Protein AF-A0A3D3RBX8-F1 (afdb_monomer_lite)

Sequence (157 aa):
MNAIARNAELVADLTGEELKKLFPGKSPENIRLPKNLYLELGAVLQIGYWESHGISAHIAAGVPSKAEALSQLSERLQKGAAEFTGDDSIYIHKKSFYFWIKNIAWDGPSLMSTEMVLGEIEEDQLMDLAEFLWKHRQELKQMLVEKENTDGEERSS

Organism: NCBI:txid122

pLDDT: mean 85.24, std 12.38, range [46.12, 98.0]

Structure (mmCIF, N/CA/C/O backbone):
data_AF-A0A3D3RBX8-F1
#
_entry.id   AF-A0A3D3RBX8-F1
#
loop_
_atom_site.group_PDB
_atom_site.id
_atom_site.type_symbol
_atom_site.label_atom_id
_atom_site.label_alt_id
_atom_site.label_comp_id
_atom_site.label_asym_id
_atom_site.label_entity_id
_atom_site.label_seq_id
_atom_site.pdbx_PDB_ins_code
_atom_site.Cartn_x
_atom_site.Cartn_y
_atom_site.Cartn_z
_atom_site.occupancy
_atom_site.B_iso_or_equiv
_atom_site.auth_seq_id
_atom_site.auth_comp_id
_atom_site.auth_asym_id
_atom_site.auth_atom_id
_atom_site.pdbx_PDB_model_num
ATOM 1 N N . MET A 1 1 ? -4.335 -16.318 -10.777 1.00 60.72 1 MET A N 1
ATOM 2 C CA . MET A 1 1 ? -4.875 -16.424 -9.399 1.00 60.72 1 MET A CA 1
ATOM 3 C C . MET A 1 1 ? -3.788 -16.387 -8.325 1.00 60.72 1 MET A C 1
ATOM 5 O O . MET A 1 1 ? -4.017 -15.729 -7.324 1.00 60.72 1 MET A O 1
ATOM 9 N N . ASN A 1 2 ? -2.611 -17.000 -8.524 1.00 81.56 2 ASN A N 1
ATOM 10 C CA . ASN A 1 2 ? -1.556 -17.053 -7.497 1.00 81.56 2 ASN A CA 1
ATOM 11 C C . ASN A 1 2 ? -1.029 -15.664 -7.059 1.00 81.56 2 ASN A C 1
ATOM 13 O O . ASN A 1 2 ? -0.956 -15.375 -5.872 1.00 81.56 2 ASN A O 1
ATOM 17 N N . ALA A 1 3 ? -0.776 -14.749 -7.999 1.00 79.88 3 ALA A N 1
ATOM 18 C CA . ALA A 1 3 ? -0.272 -13.411 -7.670 1.00 79.88 3 ALA A CA 1
ATOM 19 C C . ALA A 1 3 ? -1.209 -12.562 -6.792 1.00 79.88 3 ALA A C 1
ATOM 21 O O . ALA A 1 3 ? -0.744 -11.846 -5.912 1.00 79.88 3 ALA A O 1
ATOM 22 N N . ILE A 1 4 ? -2.527 -12.667 -6.998 1.00 84.06 4 ILE A N 1
ATOM 23 C CA . ILE A 1 4 ? -3.522 -11.964 -6.171 1.00 84.06 4 ILE A CA 1
ATOM 24 C C . ILE A 1 4 ? -3.474 -12.486 -4.734 1.00 84.06 4 ILE A C 1
ATOM 26 O O . ILE A 1 4 ? -3.518 -11.690 -3.802 1.00 84.06 4 ILE A O 1
ATOM 30 N N . ALA A 1 5 ? -3.352 -13.806 -4.558 1.00 86.62 5 ALA A N 1
ATOM 31 C CA . ALA A 1 5 ? -3.236 -14.416 -3.239 1.00 86.62 5 ALA A CA 1
ATOM 32 C C . ALA A 1 5 ? -1.955 -13.963 -2.522 1.00 86.62 5 ALA A C 1
ATOM 34 O O . ALA A 1 5 ? -2.039 -13.517 -1.385 1.00 86.62 5 ALA A O 1
ATOM 35 N N . ARG A 1 6 ? -0.805 -13.970 -3.210 1.00 85.56 6 ARG A N 1
ATOM 36 C CA . ARG A 1 6 ? 0.471 -13.493 -2.644 1.00 85.56 6 ARG A CA 1
ATOM 37 C C . ARG A 1 6 ? 0.434 -12.016 -2.262 1.00 85.56 6 ARG A C 1
ATOM 39 O O . ARG A 1 6 ? 0.900 -11.647 -1.194 1.00 85.56 6 ARG A O 1
ATOM 46 N N . ASN A 1 7 ? -0.143 -11.164 -3.109 1.00 87.56 7 ASN A N 1
ATOM 47 C CA . ASN A 1 7 ? -0.285 -9.752 -2.765 1.00 87.56 7 ASN A CA 1
ATOM 48 C C . ASN A 1 7 ? -1.233 -9.560 -1.571 1.00 87.56 7 ASN A C 1
ATOM 50 O O . ASN A 1 7 ? -0.969 -8.733 -0.706 1.00 87.56 7 ASN A O 1
ATOM 54 N N . ALA A 1 8 ? -2.327 -10.324 -1.501 1.00 89.88 8 ALA A N 1
ATOM 55 C CA . ALA A 1 8 ? -3.223 -10.289 -0.349 1.00 89.88 8 ALA A CA 1
ATOM 56 C C . ALA A 1 8 ? -2.519 -10.742 0.943 1.00 89.88 8 ALA A C 1
ATOM 58 O O . ALA A 1 8 ? -2.737 -10.126 1.981 1.00 89.88 8 ALA A O 1
ATOM 59 N N . GLU A 1 9 ? -1.664 -11.764 0.868 1.00 91.06 9 GLU A N 1
ATOM 60 C CA . GLU A 1 9 ? -0.827 -12.238 1.976 1.00 91.06 9 GLU A CA 1
ATOM 61 C C . GLU A 1 9 ? 0.169 -11.161 2.428 1.00 91.06 9 GLU A C 1
ATOM 63 O O . GLU A 1 9 ? 0.139 -10.766 3.589 1.00 91.06 9 GLU A O 1
ATOM 68 N N . LEU A 1 10 ? 0.929 -10.565 1.501 1.00 90.12 10 LEU A N 1
ATOM 69 C CA . LEU A 1 10 ? 1.833 -9.446 1.795 1.00 90.12 10 LEU A CA 1
ATOM 70 C C . LEU A 1 10 ? 1.107 -8.285 2.493 1.00 90.12 10 LEU A C 1
ATOM 72 O O . LEU A 1 10 ? 1.570 -7.763 3.505 1.00 90.12 10 LEU A O 1
ATOM 76 N N . VAL A 1 11 ? -0.045 -7.863 1.964 1.00 93.44 11 VAL A N 1
ATOM 77 C CA . VAL A 1 11 ? -0.823 -6.760 2.552 1.00 93.44 11 VAL A CA 1
ATOM 78 C C . VAL A 1 11 ? -1.374 -7.145 3.927 1.00 93.44 11 VAL A C 1
ATOM 80 O O . VAL A 1 11 ? -1.421 -6.295 4.822 1.00 93.44 11 VAL A O 1
ATOM 83 N N . ALA A 1 12 ? -1.768 -8.406 4.122 1.00 93.44 12 ALA A N 1
ATOM 84 C CA . ALA A 1 12 ? -2.210 -8.911 5.416 1.00 93.44 12 ALA A CA 1
ATOM 85 C C . ALA A 1 12 ? -1.070 -8.890 6.444 1.00 93.44 12 ALA A C 1
ATOM 87 O O . ALA A 1 12 ? -1.295 -8.419 7.559 1.00 93.44 12 ALA A O 1
ATOM 88 N N . ASP A 1 13 ? 0.143 -9.294 6.062 1.00 94.31 13 ASP A N 1
ATOM 89 C CA . ASP A 1 13 ? 1.330 -9.268 6.923 1.00 94.31 13 ASP A CA 1
ATOM 90 C C . ASP A 1 13 ? 1.714 -7.841 7.316 1.00 94.31 13 ASP A C 1
ATOM 92 O O . ASP A 1 13 ? 1.859 -7.538 8.503 1.00 94.31 13 ASP A O 1
ATOM 96 N N . LEU A 1 14 ? 1.786 -6.930 6.338 1.00 94.19 14 LEU A N 1
ATOM 97 C CA . LEU A 1 14 ? 2.036 -5.508 6.588 1.00 94.19 14 LEU A CA 1
ATOM 98 C C . LEU A 1 14 ? 1.011 -4.936 7.576 1.00 94.19 14 LEU A C 1
ATOM 100 O O . LEU A 1 14 ? 1.371 -4.252 8.537 1.00 94.19 14 LEU A O 1
ATOM 104 N N . THR A 1 15 ? -0.270 -5.242 7.358 1.00 95.31 15 THR A N 1
ATOM 105 C CA . THR A 1 15 ? -1.361 -4.791 8.228 1.00 95.31 15 THR A CA 1
ATOM 106 C C . THR A 1 15 ? -1.242 -5.397 9.624 1.00 95.31 15 THR A C 1
ATOM 108 O O . THR A 1 15 ? -1.398 -4.687 10.614 1.00 95.31 15 THR A O 1
ATOM 111 N N . GLY A 1 16 ? -0.937 -6.691 9.726 1.00 94.12 16 GLY A N 1
ATOM 112 C CA . GLY A 1 16 ? -0.756 -7.394 10.992 1.00 94.12 16 GLY A CA 1
ATOM 113 C C . GLY A 1 16 ? 0.364 -6.792 11.836 1.00 94.12 16 GLY A C 1
ATOM 114 O O . GLY A 1 16 ? 0.159 -6.524 13.022 1.00 94.12 16 GLY A O 1
ATOM 115 N N . GLU A 1 17 ? 1.518 -6.515 11.228 1.00 94.38 17 GLU A N 1
ATOM 116 C CA . GLU A 1 17 ? 2.644 -5.863 11.902 1.00 94.38 17 GLU A CA 1
ATOM 117 C C . GLU A 1 17 ? 2.306 -4.445 12.365 1.00 94.38 17 GLU A C 1
ATOM 119 O O . GLU A 1 17 ? 2.670 -4.045 13.473 1.00 94.38 17 GLU A O 1
ATOM 124 N N . GLU A 1 18 ? 1.557 -3.683 11.570 1.00 94.94 18 GLU A N 1
ATOM 125 C CA . GLU A 1 18 ? 1.149 -2.339 11.973 1.00 94.94 18 GLU A CA 1
ATOM 126 C C . GLU A 1 18 ? 0.129 -2.362 13.121 1.00 94.94 18 GLU A C 1
ATOM 128 O O . GLU A 1 18 ? 0.238 -1.595 14.079 1.00 94.94 18 GLU A O 1
ATOM 133 N N . LEU A 1 19 ? -0.822 -3.298 13.098 1.00 94.31 19 LEU A N 1
ATOM 134 C CA . LEU A 1 19 ? -1.793 -3.471 14.180 1.00 94.31 19 LEU A CA 1
ATOM 135 C C . LEU A 1 19 ? -1.130 -3.838 15.512 1.00 94.31 19 LEU A C 1
ATOM 137 O O . LEU A 1 19 ? -1.555 -3.330 16.550 1.00 94.31 19 LEU A O 1
ATOM 141 N N . LYS A 1 20 ? -0.076 -4.667 15.497 1.00 94.62 20 LYS A N 1
ATOM 142 C CA . LYS A 1 20 ? 0.703 -4.997 16.705 1.00 94.62 20 LYS A CA 1
ATOM 143 C C . LYS A 1 20 ? 1.325 -3.751 17.340 1.00 94.62 20 LYS A C 1
ATOM 145 O O . LYS A 1 20 ? 1.359 -3.650 18.566 1.00 94.62 20 LYS A O 1
ATOM 150 N N . LYS A 1 21 ? 1.785 -2.796 16.524 1.00 93.44 21 LYS A N 1
ATOM 151 C CA . LYS A 1 21 ? 2.342 -1.519 17.004 1.00 93.44 21 LYS A CA 1
ATOM 152 C C . LYS A 1 21 ? 1.260 -0.599 17.561 1.00 93.44 21 LYS A C 1
ATOM 154 O O . LYS A 1 21 ? 1.465 0.020 18.600 1.00 93.44 21 LYS A O 1
ATOM 159 N N . LEU A 1 22 ? 0.115 -0.512 16.881 1.00 91.38 22 LEU A N 1
ATOM 160 C CA . LEU A 1 22 ? -0.988 0.372 17.273 1.00 91.38 22 LEU A CA 1
ATOM 161 C C . LEU A 1 22 ? -1.735 -0.120 18.521 1.00 91.38 22 LEU A C 1
ATOM 163 O O . LEU A 1 22 ? -2.232 0.690 19.302 1.00 91.38 22 LEU A O 1
ATOM 167 N N . PHE A 1 23 ? -1.814 -1.436 18.722 1.00 93.12 23 PHE A N 1
ATOM 168 C CA . PHE A 1 23 ? -2.541 -2.059 19.827 1.00 93.12 23 PHE A CA 1
ATOM 169 C C . PHE A 1 23 ? -1.637 -3.025 20.606 1.00 93.12 23 PHE A C 1
ATOM 171 O O . PHE A 1 23 ? -1.864 -4.240 20.584 1.00 93.12 23 PHE A O 1
ATOM 178 N N . PRO A 1 24 ? -0.623 -2.510 21.326 1.00 92.06 24 PRO A N 1
ATOM 179 C CA . PRO A 1 24 ? 0.299 -3.355 22.070 1.00 92.06 24 PRO A CA 1
ATOM 180 C C . PRO A 1 24 ? -0.461 -4.207 23.096 1.00 92.06 24 PRO A C 1
ATOM 182 O O . PRO A 1 24 ? -1.327 -3.719 23.824 1.00 92.06 24 PRO A O 1
ATOM 185 N N . GLY A 1 25 ? -0.151 -5.504 23.137 1.00 90.50 25 GLY A N 1
ATOM 186 C CA . GLY A 1 25 ? -0.788 -6.464 24.046 1.00 90.50 25 GLY A CA 1
ATOM 187 C C . GLY A 1 25 ? -2.135 -7.024 23.574 1.00 90.50 25 GLY A C 1
ATOM 188 O O . GLY A 1 25 ? -2.728 -7.833 24.286 1.00 90.50 25 GLY A O 1
ATOM 189 N N . LYS A 1 26 ? -2.621 -6.652 22.382 1.00 91.56 26 LYS A N 1
ATOM 190 C CA . LYS A 1 26 ? -3.760 -7.315 21.733 1.00 91.56 26 LYS A CA 1
ATOM 191 C C . LYS A 1 26 ? -3.290 -8.124 20.535 1.00 91.56 26 LYS A C 1
ATOM 193 O O . LYS A 1 26 ? -2.544 -7.628 19.697 1.00 91.56 26 LYS A O 1
ATOM 198 N N . SER A 1 27 ? -3.778 -9.357 20.437 1.00 88.88 27 SER A N 1
ATOM 199 C CA . SER A 1 27 ? -3.559 -10.160 19.237 1.00 88.88 27 SER A CA 1
ATOM 200 C C . SER A 1 27 ? -4.336 -9.567 18.051 1.00 88.88 27 SER A C 1
ATOM 202 O O . SER A 1 27 ? -5.495 -9.177 18.258 1.00 88.88 27 SER A O 1
ATOM 204 N N . PRO A 1 28 ? -3.755 -9.481 16.837 1.00 86.75 28 PRO A N 1
ATOM 205 C CA . PRO A 1 28 ? -4.400 -8.868 15.674 1.00 86.75 28 PRO A CA 1
ATOM 206 C C . PRO A 1 28 ? -5.812 -9.392 15.376 1.00 86.75 28 PRO A C 1
ATOM 208 O O . PRO A 1 28 ? -6.709 -8.605 15.075 1.00 86.75 28 PRO A O 1
ATOM 211 N N . GLU A 1 29 ? -6.057 -10.693 15.553 1.00 85.81 29 GLU A N 1
ATOM 212 C CA . GLU A 1 29 ? -7.356 -11.343 15.329 1.00 85.81 29 GLU A CA 1
ATOM 213 C C . GLU A 1 29 ? -8.477 -10.875 16.276 1.00 85.81 29 GLU A C 1
ATOM 215 O O . GLU A 1 29 ? -9.666 -11.040 15.975 1.00 85.81 29 GLU A O 1
ATOM 220 N N . ASN A 1 30 ? -8.112 -10.259 17.404 1.00 89.75 30 ASN A N 1
ATOM 221 C CA . ASN A 1 30 ? -9.041 -9.726 18.402 1.00 89.75 30 ASN A CA 1
ATOM 222 C C . ASN A 1 30 ? -9.317 -8.229 18.223 1.00 89.75 30 ASN A C 1
ATOM 224 O O . ASN A 1 30 ? -10.148 -7.659 18.934 1.00 89.75 30 ASN A O 1
ATOM 228 N N . ILE A 1 31 ? -8.642 -7.577 17.280 1.00 90.75 31 ILE A N 1
ATOM 229 C CA . ILE A 1 31 ? -8.905 -6.184 16.941 1.00 90.75 31 ILE A CA 1
ATOM 230 C C . ILE A 1 31 ? -10.146 -6.152 16.039 1.00 90.75 31 ILE A C 1
ATOM 232 O O . ILE A 1 31 ? -10.306 -6.959 15.123 1.00 90.75 31 ILE A O 1
ATOM 236 N N . ARG A 1 32 ? -11.080 -5.249 16.345 1.00 89.38 32 ARG A N 1
ATOM 237 C CA . ARG A 1 32 ? -12.327 -5.072 15.595 1.00 89.38 32 ARG A CA 1
ATOM 238 C C . ARG A 1 32 ? -12.375 -3.649 15.065 1.00 89.38 32 ARG A C 1
ATOM 240 O O . ARG A 1 32 ? -12.681 -2.721 15.807 1.00 89.38 32 ARG A O 1
ATOM 247 N N . LEU A 1 33 ? -12.063 -3.496 13.785 1.00 88.94 33 LEU A N 1
ATOM 248 C CA . LEU A 1 33 ? -12.219 -2.252 13.036 1.00 88.94 33 LEU A CA 1
ATOM 249 C C . LEU A 1 33 ? -13.229 -2.451 11.897 1.00 88.94 33 LEU A C 1
ATOM 251 O O . LEU A 1 33 ? -13.478 -3.591 11.489 1.00 88.94 33 LEU A O 1
ATOM 255 N N . PRO A 1 34 ? -13.818 -1.369 11.357 1.00 91.56 34 PRO A N 1
ATOM 256 C CA . PRO A 1 34 ? -14.589 -1.447 10.125 1.00 91.56 34 P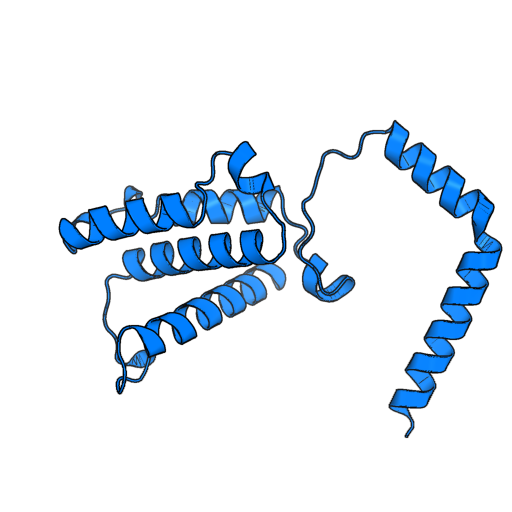RO A CA 1
ATOM 257 C C . PRO A 1 34 ? -13.785 -2.126 9.009 1.00 91.56 34 PRO A C 1
ATOM 259 O O . PRO A 1 34 ? -12.610 -1.823 8.809 1.00 91.56 34 PRO A O 1
ATOM 262 N N . LYS A 1 35 ? -14.424 -3.014 8.241 1.00 92.69 35 LYS A N 1
ATOM 263 C CA . LYS A 1 35 ? -13.783 -3.727 7.119 1.00 92.69 35 LYS A CA 1
ATOM 264 C C . LYS A 1 35 ? -13.061 -2.773 6.162 1.00 92.69 35 LYS A C 1
ATOM 266 O O . LYS A 1 35 ? -11.929 -3.030 5.770 1.00 92.69 35 LYS A O 1
ATOM 271 N N . ASN A 1 36 ? -13.706 -1.666 5.810 1.00 95.19 36 ASN A N 1
ATOM 272 C CA . ASN A 1 36 ? -13.159 -0.716 4.846 1.00 95.19 36 ASN A CA 1
ATOM 273 C C . ASN A 1 36 ? -11.977 0.073 5.423 1.00 95.19 36 ASN A C 1
ATOM 275 O O . ASN A 1 36 ? -11.083 0.443 4.673 1.00 95.19 36 ASN A O 1
ATOM 279 N N . LEU A 1 37 ? -11.906 0.237 6.750 1.00 94.50 37 LEU A N 1
ATOM 280 C CA . LEU A 1 37 ? -10.715 0.780 7.400 1.00 94.50 37 LEU A CA 1
ATOM 281 C C . LEU A 1 37 ? -9.519 -0.175 7.259 1.00 94.50 37 LEU A C 1
ATOM 283 O O . LEU A 1 37 ? -8.421 0.286 6.969 1.00 94.50 37 LEU A O 1
ATOM 287 N N . TYR A 1 38 ? -9.714 -1.493 7.389 1.00 93.69 38 TYR A N 1
ATOM 288 C CA . TYR A 1 38 ? -8.629 -2.452 7.128 1.00 93.69 38 TYR A CA 1
ATOM 289 C C . TYR A 1 38 ? -8.133 -2.389 5.683 1.00 93.69 38 TYR A C 1
ATOM 291 O O . TYR A 1 38 ? -6.928 -2.426 5.453 1.00 93.69 38 TYR A O 1
ATOM 299 N N . LEU A 1 39 ? -9.047 -2.273 4.716 1.00 94.94 39 LEU A N 1
ATOM 300 C CA . LEU A 1 39 ? -8.683 -2.178 3.300 1.00 94.94 39 LEU A CA 1
ATOM 301 C C . LEU A 1 39 ? -7.877 -0.910 3.000 1.00 94.94 39 LEU A C 1
ATOM 303 O O . LEU A 1 39 ? -6.863 -0.981 2.308 1.00 94.94 39 LEU A O 1
ATOM 307 N N . GLU A 1 40 ? -8.296 0.232 3.546 1.00 96.62 40 GLU A N 1
ATOM 308 C CA . GLU A 1 40 ? -7.588 1.504 3.382 1.00 96.62 40 GLU A CA 1
ATOM 309 C C . GLU A 1 40 ? -6.229 1.498 4.088 1.00 96.62 40 GLU A C 1
ATOM 311 O O . GLU A 1 40 ? -5.239 1.931 3.504 1.00 96.62 40 GLU A O 1
ATOM 316 N N . LEU A 1 41 ? -6.147 0.954 5.307 1.00 96.19 41 LEU A N 1
ATOM 317 C CA . LEU A 1 41 ? -4.876 0.800 6.018 1.00 96.19 41 LEU A CA 1
ATOM 318 C C . LEU A 1 41 ? -3.907 -0.088 5.229 1.00 96.19 41 LEU A C 1
ATOM 320 O O . LEU A 1 41 ? -2.763 0.303 5.008 1.00 96.19 41 LEU A O 1
ATOM 324 N N . GLY A 1 42 ? -4.373 -1.245 4.753 1.00 96.50 42 GLY A N 1
ATOM 325 C CA . GLY A 1 42 ? -3.569 -2.139 3.924 1.00 96.50 42 GLY A CA 1
ATOM 326 C C . GLY A 1 42 ? -3.067 -1.453 2.652 1.00 96.50 42 GLY A C 1
ATOM 327 O O . GLY A 1 42 ? -1.905 -1.607 2.291 1.00 96.50 42 GLY A O 1
ATOM 328 N N . ALA A 1 43 ? -3.900 -0.626 2.016 1.00 97.00 43 ALA A N 1
ATOM 329 C CA . ALA A 1 43 ? -3.508 0.153 0.845 1.00 97.00 43 ALA A CA 1
ATOM 330 C C . ALA A 1 43 ? -2.427 1.201 1.158 1.00 97.00 43 ALA A C 1
ATOM 332 O O . ALA A 1 43 ? -1.447 1.302 0.423 1.00 97.00 43 ALA A O 1
ATOM 333 N N . VAL A 1 44 ? -2.559 1.943 2.266 1.00 98.00 44 VAL A N 1
ATOM 334 C CA . VAL A 1 44 ? -1.535 2.904 2.724 1.00 98.00 44 VAL A CA 1
ATOM 335 C C . VAL A 1 44 ? -0.203 2.198 2.989 1.00 98.00 44 VAL A C 1
ATOM 337 O O . VAL A 1 44 ? 0.857 2.699 2.608 1.00 98.00 44 VAL A O 1
ATOM 340 N N . LEU A 1 45 ? -0.243 1.025 3.623 1.00 97.44 45 LEU A N 1
ATOM 341 C CA . LEU A 1 45 ? 0.952 0.238 3.918 1.00 97.44 45 LEU A CA 1
ATOM 342 C C . LEU A 1 45 ? 1.594 -0.328 2.649 1.00 97.44 45 LEU A C 1
ATOM 344 O O . LEU A 1 45 ? 2.815 -0.280 2.527 1.00 97.44 45 LEU A O 1
ATOM 348 N N . GLN A 1 46 ? 0.791 -0.790 1.691 1.00 95.19 46 GLN A N 1
ATOM 349 C CA . GLN A 1 46 ? 1.265 -1.260 0.390 1.00 95.19 46 GLN A CA 1
ATOM 350 C C . GLN A 1 46 ? 1.959 -0.141 -0.400 1.00 95.19 46 GLN A C 1
ATOM 352 O O . GLN A 1 46 ? 3.045 -0.351 -0.930 1.00 95.19 46 GLN A O 1
ATOM 357 N N . ILE A 1 47 ? 1.383 1.067 -0.421 1.00 96.19 47 ILE A N 1
ATOM 358 C CA . ILE A 1 47 ? 2.025 2.247 -1.023 1.00 96.19 47 ILE A CA 1
ATOM 359 C C . ILE A 1 47 ? 3.362 2.528 -0.330 1.00 96.19 47 ILE A C 1
ATOM 361 O O . ILE A 1 47 ? 4.381 2.718 -0.985 1.00 96.19 47 ILE A O 1
ATOM 365 N N . GLY A 1 48 ? 3.389 2.493 1.004 1.00 95.31 48 GLY A N 1
ATOM 366 C CA . GLY A 1 48 ? 4.627 2.692 1.751 1.00 95.31 48 GLY A CA 1
ATOM 367 C C . GLY A 1 48 ? 5.691 1.626 1.495 1.00 95.31 48 GLY A C 1
ATOM 368 O O . GLY A 1 48 ? 6.877 1.947 1.530 1.00 95.31 48 GLY A O 1
ATOM 369 N N . TYR A 1 49 ? 5.275 0.386 1.237 1.00 93.56 49 TYR A N 1
ATOM 370 C CA . TYR A 1 49 ? 6.160 -0.697 0.824 1.00 93.56 49 TYR A CA 1
ATOM 371 C C . TYR A 1 49 ? 6.751 -0.424 -0.564 1.00 93.56 49 TYR A C 1
ATOM 373 O O . TYR A 1 49 ? 7.960 -0.540 -0.735 1.00 93.56 49 TYR A O 1
ATOM 381 N N . TRP A 1 50 ? 5.948 0.008 -1.537 1.00 92.06 50 TRP A N 1
ATOM 382 C CA . TRP A 1 50 ? 6.453 0.402 -2.857 1.00 92.06 50 TRP A CA 1
ATOM 383 C C . TRP A 1 50 ? 7.490 1.518 -2.769 1.00 92.06 50 TRP A C 1
ATOM 385 O O . TRP A 1 50 ? 8.597 1.370 -3.286 1.00 92.06 50 TRP A O 1
ATOM 395 N N . GLU A 1 51 ? 7.178 2.593 -2.048 1.00 93.81 51 GLU A N 1
ATOM 396 C CA . GLU A 1 51 ? 8.086 3.730 -1.902 1.00 93.81 51 GLU A CA 1
ATOM 397 C C . GLU A 1 51 ? 9.399 3.340 -1.213 1.00 93.81 51 GLU A C 1
ATOM 399 O O . GLU A 1 51 ? 10.469 3.763 -1.652 1.00 93.81 51 GLU A O 1
ATOM 404 N N . SER A 1 52 ? 9.355 2.489 -0.177 1.00 91.56 52 SER A N 1
ATOM 405 C CA . SER A 1 52 ? 10.578 2.024 0.496 1.00 91.56 52 SER A CA 1
ATOM 406 C C . SER A 1 52 ? 11.458 1.139 -0.391 1.00 91.56 52 SER A C 1
ATOM 408 O O . SER A 1 52 ? 12.640 0.984 -0.099 1.00 91.56 52 SER A O 1
ATOM 410 N N . HIS A 1 53 ? 10.894 0.577 -1.462 1.00 86.62 53 HIS A N 1
ATOM 411 C CA . HIS A 1 53 ? 11.601 -0.206 -2.479 1.00 86.62 53 HIS A CA 1
ATOM 412 C C . HIS A 1 53 ? 11.866 0.602 -3.763 1.00 86.62 53 HIS A C 1
ATOM 414 O O . HIS A 1 53 ? 12.230 0.036 -4.789 1.00 86.62 53 HIS A O 1
ATOM 420 N N . GLY A 1 54 ? 11.713 1.932 -3.717 1.00 86.88 54 GLY A N 1
ATOM 421 C CA . GLY A 1 54 ? 12.046 2.832 -4.824 1.00 86.88 54 GLY A CA 1
ATOM 422 C C . GLY A 1 54 ? 10.979 2.942 -5.917 1.00 86.88 54 GLY A C 1
ATOM 423 O O . GLY A 1 54 ? 11.219 3.579 -6.941 1.00 86.88 54 GLY A O 1
ATOM 424 N N . ILE A 1 55 ? 9.791 2.369 -5.719 1.00 88.12 55 ILE A N 1
ATOM 425 C CA . ILE A 1 55 ? 8.690 2.453 -6.679 1.00 88.12 55 ILE A CA 1
ATOM 426 C C . ILE A 1 55 ? 7.860 3.698 -6.387 1.00 88.12 55 ILE A C 1
ATOM 428 O O . ILE A 1 55 ? 6.995 3.693 -5.518 1.00 88.12 55 ILE A O 1
ATOM 432 N N . SER A 1 56 ? 8.094 4.756 -7.160 1.00 92.38 56 SER A N 1
ATOM 433 C CA . SER A 1 56 ? 7.351 6.023 -7.083 1.00 92.38 56 SER A CA 1
ATOM 434 C C . SER A 1 56 ? 6.414 6.262 -8.275 1.00 92.38 56 SER A C 1
ATOM 436 O O . SER A 1 56 ? 5.676 7.246 -8.301 1.00 92.38 56 SER A O 1
ATOM 438 N N . ALA A 1 57 ? 6.388 5.349 -9.256 1.00 89.31 57 ALA A N 1
ATOM 439 C CA . ALA A 1 57 ? 5.582 5.473 -10.478 1.00 89.31 57 ALA A CA 1
ATOM 440 C C . ALA A 1 57 ? 4.068 5.597 -10.209 1.00 89.31 57 ALA A C 1
ATOM 442 O O . ALA A 1 57 ? 3.333 6.179 -11.008 1.00 89.31 57 ALA A O 1
ATOM 443 N N . HIS A 1 58 ? 3.597 5.111 -9.057 1.00 92.69 58 HIS A N 1
ATOM 444 C CA . HIS A 1 58 ? 2.202 5.245 -8.641 1.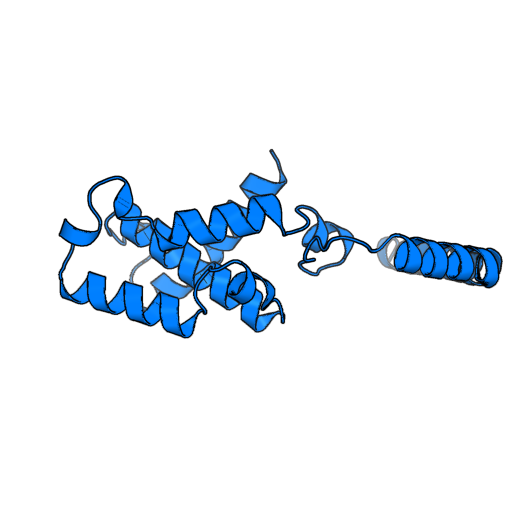00 92.69 58 HIS A CA 1
ATOM 445 C C . HIS A 1 58 ? 1.768 6.712 -8.473 1.00 92.69 58 HIS A C 1
ATOM 447 O O . HIS A 1 58 ? 0.605 7.028 -8.726 1.00 92.69 58 HIS A O 1
ATOM 453 N N . ILE A 1 59 ? 2.694 7.616 -8.122 1.00 94.19 59 ILE A N 1
ATOM 454 C CA . ILE A 1 59 ? 2.421 9.052 -7.959 1.00 94.19 59 ILE A CA 1
ATOM 455 C C . ILE A 1 59 ? 2.014 9.665 -9.301 1.00 94.19 59 ILE A C 1
ATOM 457 O O . ILE A 1 59 ? 0.985 10.333 -9.396 1.00 94.19 59 ILE A O 1
ATOM 461 N N . ALA A 1 60 ? 2.769 9.372 -10.364 1.00 90.19 60 ALA A N 1
ATOM 462 C CA . ALA A 1 60 ? 2.443 9.816 -11.719 1.00 90.19 60 ALA A CA 1
ATOM 463 C C . ALA A 1 60 ? 1.117 9.215 -12.224 1.00 90.19 60 ALA A C 1
ATOM 465 O O . ALA A 1 60 ? 0.389 9.860 -12.975 1.00 90.19 60 ALA A O 1
ATOM 466 N N . ALA A 1 61 ? 0.758 8.016 -11.752 1.00 89.62 61 ALA A N 1
ATOM 467 C CA . ALA A 1 61 ? -0.526 7.372 -12.028 1.00 89.62 61 ALA A CA 1
ATOM 468 C C . ALA A 1 61 ? -1.699 7.908 -11.171 1.00 89.62 61 ALA A C 1
ATOM 470 O O . ALA A 1 61 ? -2.810 7.377 -11.232 1.00 89.62 61 ALA A O 1
ATOM 471 N N . GLY A 1 62 ? -1.481 8.948 -10.357 1.00 93.00 62 GLY A N 1
ATOM 472 C CA . GLY A 1 62 ? -2.516 9.581 -9.537 1.00 93.00 62 GLY A CA 1
ATOM 473 C C . GLY A 1 62 ? -2.892 8.807 -8.269 1.00 93.00 62 GLY A C 1
ATOM 474 O O . GLY A 1 62 ? -3.936 9.093 -7.665 1.00 93.00 62 GLY A O 1
ATOM 475 N N . VAL A 1 63 ? -2.078 7.829 -7.863 1.00 95.75 63 VAL A N 1
ATOM 476 C CA . VAL A 1 63 ? -2.135 7.210 -6.532 1.00 95.75 63 VAL A CA 1
ATOM 477 C C . VAL A 1 63 ? -1.353 8.108 -5.568 1.00 95.75 63 VAL A C 1
ATOM 479 O O . VAL A 1 63 ? -0.223 8.470 -5.889 1.00 95.75 63 VAL A O 1
ATOM 482 N N . PRO A 1 64 ? -1.911 8.475 -4.401 1.00 97.00 64 PRO A N 1
ATOM 483 C CA . PRO A 1 64 ? -1.209 9.332 -3.447 1.00 97.00 64 PRO A CA 1
ATOM 484 C C . PRO A 1 64 ? 0.115 8.714 -2.984 1.00 97.00 64 PRO A C 1
ATOM 486 O O . PRO A 1 64 ? 0.267 7.491 -2.969 1.00 97.00 64 PRO A O 1
ATOM 489 N N . SER A 1 65 ? 1.041 9.567 -2.552 1.00 97.56 65 SER A N 1
ATOM 490 C CA . SER A 1 65 ? 2.202 9.138 -1.769 1.00 97.56 65 SER A CA 1
ATOM 491 C C . SER A 1 65 ? 1.780 8.523 -0.433 1.00 97.56 65 SER A C 1
ATOM 493 O O . SER A 1 65 ? 0.679 8.788 0.059 1.00 97.56 65 SER A O 1
ATOM 495 N N . LYS A 1 66 ? 2.655 7.749 0.220 1.00 97.06 66 LYS A N 1
ATOM 496 C CA . LYS A 1 66 ? 2.395 7.196 1.560 1.00 97.06 66 LYS A CA 1
ATOM 497 C C . LYS A 1 66 ? 2.023 8.301 2.546 1.00 97.06 66 LYS A C 1
ATOM 499 O O . LYS A 1 66 ? 1.090 8.138 3.330 1.00 97.06 66 LYS A O 1
ATOM 504 N N . ALA A 1 67 ? 2.747 9.420 2.509 1.00 97.44 67 ALA A N 1
ATOM 505 C CA . ALA A 1 67 ? 2.512 10.554 3.397 1.00 97.44 67 ALA A CA 1
ATOM 506 C C . ALA A 1 67 ? 1.118 11.168 3.180 1.00 97.44 67 ALA A C 1
ATOM 508 O O . ALA A 1 67 ? 0.387 11.406 4.142 1.00 97.44 67 ALA A O 1
ATOM 509 N N . GLU A 1 68 ? 0.717 11.367 1.923 1.00 97.94 68 GLU A N 1
ATOM 510 C CA . GLU A 1 68 ? -0.612 11.883 1.577 1.00 97.94 68 GLU A CA 1
ATOM 511 C C . GLU A 1 68 ? -1.719 10.888 1.927 1.00 97.94 68 GLU A C 1
ATOM 513 O O . GLU A 1 68 ? -2.730 11.274 2.511 1.00 97.94 68 GLU A O 1
ATOM 518 N N . ALA A 1 69 ? -1.523 9.607 1.614 1.00 97.62 69 ALA A N 1
ATOM 519 C CA . ALA A 1 69 ? -2.483 8.547 1.886 1.00 97.62 69 ALA A CA 1
ATOM 520 C C . ALA A 1 69 ? -2.712 8.379 3.398 1.00 97.62 69 ALA A C 1
ATOM 522 O O . ALA A 1 69 ? -3.851 8.261 3.849 1.00 97.62 69 ALA A O 1
ATOM 523 N N . LEU A 1 70 ? -1.642 8.453 4.198 1.00 97.06 70 LEU A N 1
ATOM 524 C CA . LEU A 1 70 ? -1.726 8.429 5.657 1.00 97.06 70 LEU A CA 1
ATOM 525 C C . LEU A 1 70 ? -2.446 9.666 6.207 1.00 97.06 70 LEU A C 1
ATOM 527 O O . LEU A 1 70 ? -3.272 9.537 7.110 1.00 97.06 70 LEU A O 1
ATOM 531 N N . SER A 1 71 ? -2.167 10.850 5.654 1.00 97.44 71 SER A N 1
ATOM 532 C CA . SER A 1 71 ? -2.859 12.090 6.025 1.00 97.44 71 SER A CA 1
ATOM 533 C C . SER A 1 71 ? -4.368 11.989 5.761 1.00 97.44 71 SER A C 1
ATOM 535 O O . SER A 1 71 ? -5.172 12.219 6.664 1.00 97.44 71 SER A O 1
ATOM 537 N N . GLN A 1 72 ? -4.758 11.528 4.566 1.00 95.94 72 GLN A N 1
ATOM 538 C CA . GLN A 1 72 ? -6.160 11.310 4.185 1.00 95.94 72 GLN A CA 1
ATOM 539 C C . GLN A 1 72 ? -6.853 10.279 5.087 1.00 95.94 72 GLN A C 1
ATOM 541 O O . GLN A 1 72 ? -7.992 10.485 5.514 1.00 95.94 72 GLN A O 1
ATOM 546 N N . LEU A 1 73 ? -6.172 9.173 5.405 1.00 95.69 73 LEU A N 1
ATOM 547 C CA . LEU A 1 73 ? -6.708 8.150 6.300 1.00 95.69 73 LEU A CA 1
ATOM 548 C C . LEU A 1 73 ? -6.904 8.694 7.722 1.00 95.69 73 LEU A C 1
ATOM 550 O O . LEU A 1 73 ? -7.951 8.467 8.329 1.00 95.69 73 LEU A O 1
ATOM 554 N N . SER A 1 74 ? -5.925 9.441 8.235 1.00 95.38 74 SER A N 1
ATOM 555 C CA . SER A 1 74 ? -5.976 10.074 9.557 1.00 95.38 74 SER A CA 1
ATOM 556 C C . SER A 1 74 ? -7.133 11.069 9.673 1.00 95.38 74 SER A C 1
ATOM 558 O O . SER A 1 74 ? -7.888 11.032 10.645 1.00 95.38 74 SER A O 1
ATOM 560 N N . GLU A 1 75 ? -7.349 11.904 8.654 1.00 95.44 75 GLU A N 1
ATOM 561 C CA . GLU A 1 75 ? -8.462 12.859 8.631 1.00 95.44 75 GLU A CA 1
ATOM 562 C C . GLU A 1 75 ? -9.826 12.149 8.709 1.00 95.44 75 GLU A C 1
ATOM 564 O O . GLU A 1 75 ? -10.722 12.561 9.449 1.00 95.44 75 GLU A O 1
ATOM 569 N N . ARG A 1 76 ? -9.984 11.032 7.993 1.00 94.31 76 ARG A N 1
ATOM 570 C CA . ARG A 1 76 ? -1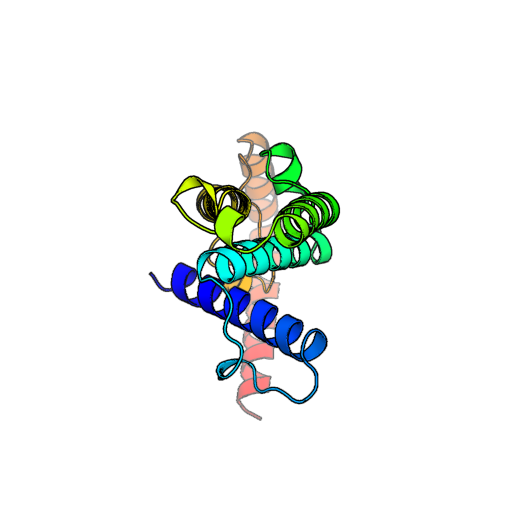1.214 10.224 8.024 1.00 94.31 76 ARG A CA 1
ATOM 571 C C . ARG A 1 76 ? -11.400 9.498 9.353 1.00 94.31 76 ARG A C 1
ATOM 573 O O . ARG A 1 76 ? -12.518 9.421 9.855 1.00 94.31 76 ARG A O 1
ATOM 580 N N . LEU A 1 77 ? -10.317 9.026 9.970 1.00 93.38 77 LEU A N 1
ATOM 581 C CA . LEU A 1 77 ? -10.359 8.450 11.317 1.00 93.38 77 LEU A CA 1
ATOM 582 C C . LEU A 1 77 ? -10.873 9.455 12.355 1.00 93.38 77 LEU A C 1
ATOM 584 O O . LEU A 1 77 ? -11.658 9.074 13.221 1.00 93.38 77 LEU A O 1
ATOM 588 N N . GLN A 1 78 ? -10.489 10.731 12.243 1.00 94.25 78 GLN A N 1
ATOM 589 C CA . GLN A 1 78 ? -10.965 11.793 13.138 1.00 94.25 78 GLN A CA 1
ATOM 590 C C . GLN A 1 78 ? -12.463 12.092 12.972 1.00 94.25 78 GLN A C 1
ATOM 592 O O . GLN A 1 78 ? -13.133 12.409 13.952 1.00 94.25 78 GLN A O 1
ATOM 597 N N . LYS A 1 79 ? -13.001 11.957 11.753 1.00 93.12 79 LYS A N 1
ATOM 598 C CA . LYS A 1 79 ? -14.439 12.106 11.454 1.00 93.12 79 LYS A CA 1
ATOM 599 C C . LYS A 1 79 ? -15.271 10.907 11.932 1.00 93.12 79 LYS A C 1
ATOM 601 O O . LYS A 1 79 ? -16.459 11.050 12.215 1.00 93.12 79 LYS A O 1
ATOM 606 N N . GLY A 1 80 ? -14.641 9.742 12.086 1.00 90.94 80 GLY A N 1
ATOM 607 C CA . GLY A 1 80 ? -15.205 8.567 12.747 1.00 90.94 80 GLY A CA 1
ATOM 608 C C . GLY A 1 80 ? -15.635 7.442 11.802 1.00 90.94 80 GLY A C 1
ATOM 609 O O . GLY A 1 80 ? -15.465 7.494 10.587 1.00 90.94 80 GLY A O 1
ATOM 610 N N . ALA A 1 81 ? -16.202 6.377 12.379 1.00 88.56 81 ALA A N 1
ATOM 611 C CA . ALA A 1 81 ? -16.452 5.113 11.676 1.00 88.56 81 ALA A CA 1
ATOM 612 C C . ALA A 1 81 ? -17.425 5.216 10.483 1.00 88.56 81 ALA A C 1
ATOM 614 O O . ALA A 1 81 ? -17.368 4.374 9.587 1.00 88.56 81 ALA A O 1
ATOM 615 N N . ALA A 1 82 ? -18.293 6.234 10.452 1.00 91.56 82 ALA A N 1
ATOM 616 C CA . ALA A 1 82 ? -19.232 6.462 9.353 1.00 91.56 82 ALA A CA 1
ATOM 617 C C . ALA A 1 82 ? -18.520 6.719 8.011 1.00 91.56 82 ALA A C 1
ATOM 619 O O . ALA A 1 82 ? -19.006 6.276 6.973 1.00 91.56 82 ALA A O 1
ATOM 620 N N . GLU A 1 83 ? -17.321 7.312 8.034 1.00 93.44 83 GLU A N 1
ATOM 621 C CA . GLU A 1 83 ? -16.485 7.532 6.842 1.00 93.44 83 GLU A CA 1
ATOM 622 C C . GLU A 1 83 ? -16.005 6.232 6.187 1.00 93.44 83 GLU A C 1
ATOM 624 O O . GLU A 1 83 ? -15.489 6.246 5.070 1.00 93.44 83 GLU A O 1
ATOM 629 N N . PHE A 1 84 ? -16.136 5.101 6.884 1.00 93.69 84 PHE A N 1
ATOM 630 C CA . PHE A 1 84 ? -15.739 3.772 6.422 1.00 93.69 84 PHE A CA 1
ATOM 631 C C . PHE A 1 84 ? -16.948 2.913 6.033 1.00 93.69 84 PHE A C 1
ATOM 633 O O . PHE A 1 84 ? -16.866 1.685 6.004 1.00 93.69 84 PHE A O 1
ATOM 640 N N . THR A 1 85 ? -18.081 3.557 5.747 1.00 90.25 85 THR A N 1
ATOM 641 C CA . THR A 1 85 ? -19.304 2.907 5.272 1.00 90.25 85 THR A CA 1
ATOM 642 C C . THR A 1 85 ? -19.578 3.281 3.813 1.00 90.25 85 THR A C 1
ATOM 644 O O . THR A 1 85 ? -19.281 4.390 3.382 1.00 90.25 85 THR A O 1
ATOM 647 N N . GLY A 1 86 ? -20.107 2.336 3.029 1.00 85.69 86 GLY A N 1
ATOM 648 C CA . GLY A 1 86 ? -20.404 2.532 1.604 1.00 85.69 86 GLY A CA 1
ATOM 649 C C . GLY A 1 86 ? -19.223 2.281 0.658 1.00 85.69 86 GLY A C 1
ATOM 650 O O . GLY A 1 86 ? -18.075 2.134 1.079 1.00 85.69 86 GLY A O 1
ATOM 651 N N . ASP A 1 87 ? -19.514 2.213 -0.640 1.00 80.00 87 ASP A N 1
ATOM 652 C CA . ASP A 1 87 ? -18.560 1.766 -1.666 1.00 80.00 87 ASP A CA 1
ATOM 653 C C . ASP A 1 87 ? -17.431 2.769 -1.937 1.00 80.00 87 ASP A C 1
ATOM 655 O O . ASP A 1 87 ? -16.336 2.381 -2.355 1.00 80.00 87 ASP A O 1
ATOM 659 N N . ASP A 1 88 ? -17.656 4.054 -1.673 1.00 83.75 88 ASP A N 1
ATOM 660 C CA . ASP A 1 88 ? -16.658 5.111 -1.888 1.00 83.75 88 ASP A CA 1
ATOM 661 C C . ASP A 1 88 ? -15.674 5.258 -0.723 1.00 83.75 88 ASP A C 1
ATOM 663 O O . ASP A 1 88 ? -14.664 5.950 -0.828 1.00 83.75 88 ASP A O 1
ATOM 667 N N . SER A 1 89 ? -15.898 4.522 0.366 1.00 89.44 89 SER A N 1
ATOM 668 C CA . SER A 1 89 ? -15.029 4.550 1.542 1.00 89.44 89 SER A CA 1
ATOM 669 C C . SER A 1 89 ? -13.715 3.765 1.391 1.00 89.44 89 SER A C 1
ATOM 671 O O . SER A 1 89 ? -12.907 3.734 2.319 1.00 89.44 89 SER A O 1
ATOM 673 N N . ILE A 1 90 ? -13.476 3.148 0.231 1.00 92.06 90 ILE A N 1
ATOM 674 C CA . ILE A 1 90 ? -12.249 2.397 -0.091 1.00 92.06 90 ILE A CA 1
ATOM 675 C C . ILE A 1 90 ? -11.466 3.034 -1.251 1.00 92.06 90 ILE A C 1
ATOM 677 O O . ILE A 1 90 ? -10.967 2.350 -2.146 1.00 92.06 90 ILE A O 1
ATOM 681 N N . TYR A 1 91 ? -11.435 4.365 -1.297 1.00 93.25 91 TYR A N 1
ATOM 682 C CA . TYR A 1 91 ? -10.826 5.128 -2.385 1.00 93.25 91 TYR A CA 1
ATOM 683 C C . TYR A 1 91 ? -9.317 4.877 -2.555 1.00 93.25 91 TYR A C 1
ATOM 685 O O . TYR A 1 91 ? -8.874 4.642 -3.684 1.00 93.25 91 TYR A O 1
ATOM 693 N N . ILE A 1 92 ? -8.531 4.894 -1.470 1.00 95.06 92 ILE A N 1
ATOM 694 C CA . ILE A 1 92 ? -7.078 4.665 -1.536 1.00 95.06 92 ILE A CA 1
ATOM 695 C C . ILE A 1 92 ? -6.824 3.236 -2.017 1.00 95.06 92 ILE A C 1
ATOM 697 O O . ILE A 1 92 ? -6.027 3.023 -2.930 1.00 95.06 92 ILE A O 1
ATOM 701 N N . HIS A 1 93 ? -7.576 2.276 -1.475 1.00 95.19 93 HIS A N 1
ATOM 702 C CA . HIS A 1 93 ? -7.500 0.873 -1.864 1.00 95.19 93 HIS A CA 1
ATOM 703 C C . HIS A 1 93 ? -7.834 0.647 -3.339 1.00 95.19 93 HIS A C 1
ATOM 705 O O . HIS A 1 93 ? -7.087 -0.029 -4.041 1.00 95.19 93 HIS A O 1
ATOM 711 N N . LYS A 1 94 ? -8.922 1.240 -3.847 1.00 94.00 94 LYS A N 1
ATOM 712 C CA . LYS A 1 94 ? -9.292 1.141 -5.268 1.00 94.00 94 LYS A CA 1
ATOM 713 C C . LYS A 1 94 ? -8.163 1.643 -6.173 1.00 94.00 94 LYS A C 1
ATOM 715 O O . LYS A 1 94 ? -7.839 0.988 -7.163 1.00 94.00 94 LYS A O 1
ATOM 720 N N . LYS A 1 95 ? -7.552 2.781 -5.829 1.00 94.50 95 LYS A N 1
ATOM 721 C CA . LYS A 1 95 ? -6.455 3.375 -6.603 1.00 94.50 95 LYS A CA 1
ATOM 722 C C . LYS A 1 95 ? -5.187 2.528 -6.578 1.00 94.50 95 LYS A C 1
ATOM 724 O O . LYS A 1 95 ? -4.646 2.240 -7.645 1.00 94.50 95 LYS A O 1
ATOM 729 N N . SER A 1 96 ? -4.730 2.113 -5.396 1.00 93.81 96 SER A N 1
ATOM 730 C CA . SER A 1 96 ? -3.519 1.296 -5.276 1.00 93.81 96 SER A CA 1
ATOM 731 C C . SER A 1 96 ? -3.705 -0.061 -5.955 1.00 93.81 96 SER A C 1
ATOM 733 O O . SER A 1 96 ? -2.858 -0.482 -6.738 1.00 93.81 96 SER A O 1
ATOM 735 N N . PHE A 1 97 ? -4.852 -0.711 -5.756 1.00 92.44 97 PHE A N 1
ATOM 736 C CA . PHE A 1 97 ? -5.150 -1.999 -6.373 1.00 92.44 97 PHE A CA 1
ATOM 737 C C . PHE A 1 97 ? -5.188 -1.916 -7.902 1.00 92.44 97 PHE A C 1
ATOM 739 O O . PHE A 1 97 ? -4.619 -2.772 -8.581 1.00 92.44 97 PHE A O 1
ATOM 746 N N . TYR A 1 98 ? -5.812 -0.872 -8.457 1.00 91.88 98 TYR A N 1
ATOM 747 C CA . TYR A 1 98 ? -5.835 -0.668 -9.904 1.00 91.88 98 TYR A CA 1
ATOM 748 C C . TYR A 1 98 ? -4.433 -0.414 -10.464 1.00 91.88 98 TYR A C 1
ATOM 750 O O . TYR A 1 98 ? -4.069 -1.001 -11.483 1.00 91.88 98 TYR A O 1
ATOM 758 N N . PHE A 1 99 ? -3.625 0.404 -9.781 1.00 91.81 99 PHE A N 1
ATOM 759 C CA . PHE A 1 99 ? -2.234 0.623 -10.168 1.00 91.81 99 PHE A CA 1
ATOM 760 C C . PHE A 1 99 ? -1.438 -0.684 -10.166 1.00 91.81 99 PHE A C 1
ATOM 762 O O . PHE A 1 99 ? -0.798 -0.988 -11.169 1.00 91.81 99 PHE A O 1
ATOM 769 N N . TRP A 1 100 ? -1.543 -1.482 -9.102 1.00 90.31 100 TRP A N 1
ATOM 770 C CA . TRP A 1 100 ? -0.868 -2.774 -8.985 1.00 90.31 100 TRP A CA 1
ATOM 771 C C . TRP A 1 100 ? -1.264 -3.746 -10.102 1.00 90.31 100 TRP A C 1
ATOM 773 O O . TRP A 1 100 ? -0.403 -4.319 -10.765 1.00 90.31 100 TRP A O 1
ATOM 783 N N . ILE A 1 101 ? -2.565 -3.887 -10.380 1.00 88.38 101 ILE A N 1
ATOM 784 C CA . ILE A 1 101 ? -3.051 -4.750 -11.467 1.00 88.38 101 ILE A CA 1
ATOM 785 C C . ILE A 1 101 ? -2.487 -4.328 -12.824 1.00 88.38 101 ILE A C 1
ATOM 787 O O . ILE A 1 101 ? -2.221 -5.186 -13.663 1.00 88.38 101 ILE A O 1
ATOM 791 N N . LYS A 1 102 ? -2.381 -3.022 -13.074 1.00 86.88 102 LYS A N 1
ATOM 792 C CA . LYS A 1 102 ? -2.074 -2.491 -14.406 1.00 86.88 102 LYS A CA 1
ATOM 793 C C . LYS A 1 102 ? -0.589 -2.270 -14.659 1.00 86.88 102 LYS A C 1
ATOM 795 O O . LYS A 1 102 ? -0.175 -2.380 -15.804 1.00 86.88 102 LYS A O 1
ATOM 800 N N . ASN A 1 103 ? 0.176 -1.948 -13.622 1.00 84.81 103 ASN A N 1
ATOM 801 C CA . ASN A 1 103 ? 1.516 -1.385 -13.767 1.00 84.81 103 ASN A CA 1
ATOM 802 C C . ASN A 1 103 ? 2.574 -2.142 -12.969 1.00 84.81 103 ASN A C 1
ATOM 804 O O . ASN A 1 103 ? 3.719 -1.719 -12.989 1.00 84.81 103 ASN A O 1
ATOM 808 N N . ILE A 1 104 ? 2.240 -3.218 -12.252 1.00 82.19 104 ILE A N 1
ATOM 809 C CA . ILE A 1 104 ? 3.227 -4.005 -11.503 1.00 82.19 104 ILE A CA 1
ATOM 810 C C . ILE A 1 104 ? 3.304 -5.418 -12.075 1.00 82.19 104 ILE A C 1
ATOM 812 O O . ILE A 1 104 ? 2.285 -6.062 -12.329 1.00 82.19 104 ILE A O 1
ATOM 816 N N . ALA A 1 105 ? 4.525 -5.911 -12.275 1.00 80.25 105 ALA A N 1
ATOM 817 C CA . ALA A 1 105 ? 4.776 -7.271 -12.716 1.00 80.25 105 ALA A CA 1
ATOM 818 C C . ALA A 1 105 ? 4.485 -8.249 -11.571 1.00 80.25 105 ALA A C 1
ATOM 820 O O . ALA A 1 105 ? 5.217 -8.343 -10.591 1.00 80.25 105 ALA A O 1
ATOM 821 N N . TRP A 1 106 ? 3.417 -9.022 -11.724 1.00 77.81 106 TRP A N 1
ATOM 822 C CA . TRP A 1 106 ? 2.867 -9.903 -10.690 1.00 77.81 106 TRP A CA 1
ATOM 823 C C . TRP A 1 106 ? 3.782 -11.040 -10.208 1.00 77.81 106 TRP A C 1
ATOM 825 O O . TRP A 1 106 ? 3.571 -11.588 -9.121 1.00 77.81 106 TRP A O 1
ATOM 835 N N . ASP A 1 107 ? 4.776 -11.406 -11.015 1.00 68.00 107 ASP A N 1
ATOM 836 C CA . ASP A 1 107 ? 5.793 -12.407 -10.687 1.00 68.00 107 ASP A CA 1
ATOM 837 C C . ASP A 1 107 ? 7.174 -11.780 -10.429 1.00 68.00 107 ASP A C 1
ATOM 839 O O . ASP A 1 107 ? 8.128 -12.516 -10.180 1.00 68.00 107 ASP A O 1
ATOM 843 N N . GLY A 1 108 ? 7.292 -10.444 -10.437 1.00 66.56 108 GLY A N 1
ATOM 844 C CA . GLY A 1 108 ? 8.546 -9.726 -10.177 1.00 66.56 108 GLY A CA 1
ATOM 845 C C . GLY A 1 108 ? 9.232 -10.198 -8.891 1.00 66.56 108 GLY A C 1
ATOM 846 O O . GLY A 1 108 ? 10.368 -10.675 -8.964 1.00 66.56 108 GLY A O 1
ATOM 847 N N . PRO A 1 109 ? 8.535 -10.211 -7.738 1.00 64.06 109 PRO A N 1
ATOM 848 C CA . PRO A 1 109 ? 9.121 -10.682 -6.486 1.00 64.06 109 PRO A CA 1
ATOM 849 C C . PRO A 1 109 ? 9.587 -12.143 -6.531 1.00 64.06 109 PRO A C 1
ATOM 851 O O . PRO A 1 109 ? 10.621 -12.472 -5.965 1.00 64.06 109 PRO A O 1
ATOM 854 N N . SER A 1 110 ? 8.869 -13.029 -7.229 1.00 57.53 110 SER A N 1
ATOM 855 C CA . SER A 1 110 ? 9.258 -14.444 -7.340 1.00 57.53 110 SER A CA 1
ATOM 856 C C . SER A 1 110 ? 10.388 -14.704 -8.336 1.00 57.53 110 SER A C 1
ATOM 858 O O . SER A 1 110 ? 11.104 -15.689 -8.186 1.00 57.53 110 SER A O 1
ATOM 860 N N . LEU A 1 111 ? 10.529 -13.865 -9.363 1.00 55.50 111 LEU A N 1
ATOM 861 C CA . LEU A 1 111 ? 11.507 -14.056 -10.437 1.00 55.50 111 LEU A CA 1
ATOM 862 C C . LEU A 1 111 ? 12.811 -13.301 -10.177 1.00 55.50 111 LEU A C 1
ATOM 864 O O . LEU A 1 111 ? 13.876 -13.766 -10.568 1.00 55.50 111 LEU A O 1
ATOM 868 N N . MET A 1 112 ? 12.719 -12.138 -9.536 1.00 59.00 112 MET A N 1
ATOM 869 C CA . MET A 1 112 ? 13.813 -11.174 -9.429 1.00 59.00 112 MET A CA 1
ATOM 870 C C . MET A 1 112 ? 14.010 -10.652 -8.000 1.00 59.00 112 MET A C 1
ATOM 872 O O . MET A 1 112 ? 14.815 -9.745 -7.797 1.00 59.00 112 MET A O 1
ATOM 876 N N . SER A 1 113 ? 13.268 -11.174 -7.012 1.00 60.84 113 SER A N 1
ATOM 877 C CA . SER A 1 113 ? 13.271 -10.679 -5.623 1.00 60.84 113 SER A CA 1
ATOM 878 C C . SER A 1 113 ? 13.014 -9.170 -5.511 1.00 60.84 113 SER A C 1
ATOM 880 O O . SER A 1 113 ? 13.423 -8.536 -4.541 1.00 60.84 113 SER A O 1
ATOM 882 N N . THR A 1 114 ? 12.353 -8.584 -6.513 1.00 63.88 114 THR A N 1
ATOM 883 C CA . THR A 1 114 ? 12.063 -7.153 -6.587 1.00 63.88 114 THR A CA 1
ATOM 884 C C . THR A 1 114 ? 10.712 -6.916 -7.246 1.00 63.88 114 THR A C 1
ATOM 886 O O . THR A 1 114 ? 10.289 -7.658 -8.132 1.00 63.88 114 THR A O 1
ATOM 889 N N . GLU A 1 115 ? 10.026 -5.868 -6.820 1.00 68.75 115 GLU A N 1
ATOM 890 C CA . GLU A 1 115 ? 8.821 -5.394 -7.488 1.00 68.75 115 GLU A CA 1
ATOM 891 C C . GLU A 1 115 ? 9.223 -4.630 -8.759 1.00 68.75 115 GLU A C 1
ATOM 893 O O . GLU A 1 115 ? 10.094 -3.759 -8.726 1.00 68.75 115 GLU A O 1
ATOM 898 N N . MET A 1 116 ? 8.602 -4.953 -9.895 1.00 72.44 116 MET A N 1
ATOM 899 C CA . MET A 1 116 ? 8.925 -4.324 -11.181 1.00 72.44 116 MET A CA 1
ATOM 900 C C . MET A 1 116 ? 7.724 -3.547 -11.697 1.00 72.44 116 MET A C 1
ATOM 902 O O . MET A 1 116 ? 6.614 -4.075 -11.757 1.00 72.44 116 MET A O 1
ATOM 906 N N . VAL A 1 117 ? 7.955 -2.303 -12.107 1.00 75.00 117 VAL A N 1
ATOM 907 C CA . VAL A 1 117 ? 6.943 -1.499 -12.790 1.00 75.00 117 VAL A CA 1
ATOM 908 C C . VAL A 1 117 ? 6.924 -1.890 -14.267 1.00 75.00 117 VAL A C 1
ATOM 910 O O . VAL A 1 117 ? 7.958 -1.867 -14.932 1.00 75.00 117 VAL A O 1
ATOM 913 N N . LEU A 1 118 ? 5.751 -2.253 -14.778 1.00 70.44 118 LEU A N 1
ATOM 914 C CA . LEU A 1 118 ? 5.499 -2.441 -16.202 1.00 70.44 118 LEU A CA 1
ATOM 915 C C . LEU A 1 118 ? 5.427 -1.055 -16.850 1.00 70.44 118 LEU A C 1
ATOM 917 O O . LEU A 1 118 ? 4.411 -0.370 -16.749 1.00 70.44 118 LEU A O 1
ATOM 921 N N . GLY A 1 119 ? 6.530 -0.624 -17.453 1.00 67.06 119 GLY A N 1
ATOM 922 C CA . GLY A 1 119 ? 6.552 0.544 -18.329 1.00 67.06 119 GLY A CA 1
ATOM 923 C C . GLY A 1 119 ? 6.133 0.185 -19.753 1.00 67.06 119 GLY A C 1
ATOM 924 O O . GLY A 1 119 ? 6.143 -0.987 -20.141 1.00 67.06 119 GLY A O 1
ATOM 925 N N . GLU A 1 120 ? 5.806 1.200 -20.551 1.00 60.41 120 GLU A N 1
ATOM 926 C CA . GLU A 1 120 ? 5.893 1.058 -22.003 1.00 60.41 120 GLU A CA 1
ATOM 927 C C . GLU A 1 120 ? 7.369 0.849 -22.338 1.00 60.41 120 GLU A C 1
ATOM 929 O O . GLU A 1 120 ? 8.205 1.696 -22.024 1.00 60.41 120 GLU A O 1
ATOM 934 N N . ILE A 1 121 ? 7.707 -0.313 -22.897 1.00 58.72 121 ILE A N 1
ATOM 935 C CA . ILE A 1 121 ? 9.049 -0.501 -23.434 1.00 58.72 121 ILE A CA 1
ATOM 936 C C . ILE A 1 121 ? 9.045 0.185 -24.792 1.00 58.72 121 ILE A C 1
ATOM 938 O O . ILE A 1 121 ? 8.342 -0.256 -25.703 1.00 58.72 121 ILE A O 1
ATOM 942 N N . GLU A 1 122 ? 9.788 1.283 -24.909 1.00 64.06 122 GLU A N 1
ATOM 943 C CA . GLU A 1 122 ? 10.029 1.902 -26.207 1.00 64.06 122 GLU A CA 1
ATOM 944 C C . GLU A 1 122 ? 10.701 0.861 -27.114 1.00 64.06 122 GLU A C 1
ATOM 946 O O . GLU A 1 122 ? 11.610 0.147 -26.684 1.00 64.06 122 GLU A O 1
ATOM 951 N N . GLU A 1 123 ? 10.231 0.735 -28.357 1.00 63.78 123 GLU A N 1
ATOM 952 C CA . GLU A 1 123 ? 10.728 -0.267 -29.311 1.00 63.78 123 GLU A CA 1
ATOM 953 C C . GLU A 1 123 ? 12.256 -0.181 -29.469 1.00 63.78 123 GLU A C 1
ATOM 955 O O . GLU A 1 123 ? 12.938 -1.204 -29.521 1.00 63.78 123 GLU A O 1
ATOM 960 N N . ASP A 1 124 ? 12.802 1.032 -29.389 1.00 71.75 124 ASP A N 1
ATOM 961 C CA . ASP A 1 124 ? 14.237 1.306 -29.429 1.00 71.75 124 ASP A CA 1
ATOM 962 C C . ASP A 1 124 ? 14.994 0.676 -28.243 1.00 71.75 124 ASP A C 1
ATOM 964 O O . ASP A 1 124 ? 16.064 0.101 -28.424 1.00 71.75 124 ASP A O 1
ATOM 968 N N . GLN A 1 125 ? 14.414 0.664 -27.036 1.00 72.38 125 GLN A N 1
ATOM 969 C CA . GLN A 1 125 ? 15.027 0.019 -25.867 1.00 72.38 125 GLN A CA 1
ATOM 970 C C . GLN A 1 125 ? 14.993 -1.513 -25.965 1.00 72.38 125 GLN A C 1
ATOM 972 O O . GLN A 1 125 ? 15.908 -2.188 -25.482 1.00 72.38 125 GLN A O 1
ATOM 977 N N . LEU A 1 126 ? 13.960 -2.084 -26.601 1.00 74.00 126 LEU A N 1
ATOM 978 C CA . LEU A 1 126 ? 13.934 -3.518 -26.922 1.00 74.00 126 LEU A CA 1
ATOM 979 C C . LEU A 1 126 ? 15.010 -3.870 -27.941 1.00 74.00 126 LEU A C 1
ATOM 981 O O . LEU A 1 126 ? 15.649 -4.914 -27.802 1.00 74.00 126 LEU A O 1
ATOM 985 N N . MET A 1 127 ? 15.213 -3.013 -28.940 1.00 76.56 127 MET A N 1
ATOM 986 C CA . MET A 1 127 ? 16.252 -3.195 -29.947 1.00 76.56 127 MET A CA 1
ATOM 987 C C . MET A 1 127 ? 17.645 -3.121 -29.322 1.00 76.56 127 MET A C 1
ATOM 989 O O . MET A 1 127 ? 18.438 -4.037 -29.532 1.00 76.56 127 MET A O 1
ATOM 993 N N . ASP A 1 128 ? 17.906 -2.133 -28.467 1.00 81.00 128 ASP A N 1
ATOM 994 C CA . ASP A 1 128 ? 19.174 -2.009 -27.740 1.00 81.00 128 ASP A CA 1
ATOM 995 C C . ASP A 1 128 ? 19.444 -3.228 -26.844 1.00 81.00 128 ASP A C 1
ATOM 997 O O . ASP A 1 128 ? 20.553 -3.776 -26.825 1.00 81.00 128 ASP A O 1
ATOM 1001 N N . LEU A 1 129 ? 18.422 -3.709 -26.125 1.00 78.50 129 LEU A N 1
ATOM 1002 C CA . LEU A 1 129 ? 18.536 -4.918 -25.312 1.00 78.50 129 LEU A CA 1
ATOM 1003 C C . LEU A 1 129 ? 18.779 -6.158 -26.182 1.00 78.50 129 LEU A C 1
ATOM 1005 O O . LEU A 1 129 ? 19.624 -6.988 -25.842 1.00 78.50 129 LEU A O 1
ATOM 1009 N N . ALA A 1 130 ? 18.071 -6.298 -27.302 1.00 79.56 130 ALA A N 1
ATOM 1010 C CA . ALA A 1 130 ? 18.253 -7.411 -28.227 1.00 79.56 130 ALA A CA 1
ATOM 1011 C C . ALA A 1 130 ? 19.666 -7.413 -28.831 1.00 79.56 130 ALA A C 1
ATOM 1013 O O . ALA A 1 130 ? 20.310 -8.464 -28.877 1.00 79.56 130 ALA A O 1
ATOM 1014 N N . GLU A 1 131 ? 20.181 -6.248 -29.229 1.00 88.31 131 GLU A N 1
ATOM 1015 C CA . GLU A 1 131 ? 21.550 -6.091 -29.718 1.00 88.31 131 GLU A CA 1
ATOM 1016 C C . GLU A 1 131 ? 22.578 -6.437 -28.642 1.00 88.31 131 GLU A C 1
ATOM 1018 O O . GLU A 1 131 ? 23.519 -7.192 -28.910 1.00 88.31 131 GLU A O 1
ATOM 1023 N N . PHE A 1 132 ? 22.385 -5.954 -27.413 1.00 88.25 132 PHE A N 1
ATOM 1024 C CA . PHE A 1 132 ? 23.249 -6.280 -26.283 1.00 88.25 132 PHE A CA 1
ATOM 1025 C C . PHE A 1 132 ? 23.274 -7.790 -26.011 1.00 88.25 132 PHE A C 1
ATOM 1027 O O . PHE A 1 132 ? 24.347 -8.402 -25.983 1.00 88.25 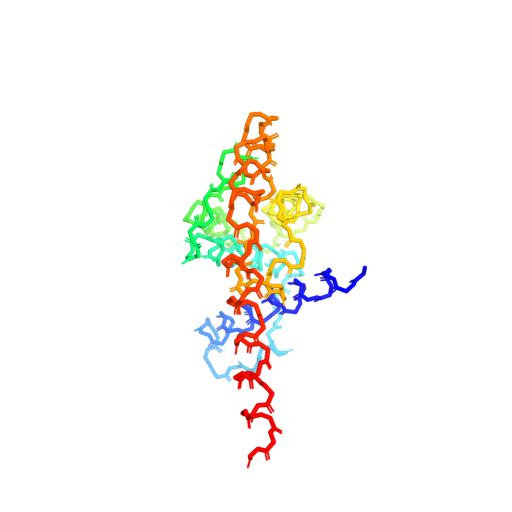132 PHE A O 1
ATOM 1034 N N . LEU A 1 133 ? 22.100 -8.414 -25.876 1.00 86.56 133 LEU A N 1
ATOM 1035 C CA . LEU A 1 133 ? 21.973 -9.854 -25.646 1.00 86.56 133 LEU A CA 1
ATOM 1036 C C . LEU A 1 133 ? 22.614 -10.655 -26.781 1.00 86.56 133 LEU A C 1
ATOM 1038 O O . LEU A 1 133 ? 23.311 -11.637 -26.529 1.00 86.56 133 LEU A O 1
ATOM 1042 N N . TRP A 1 134 ? 22.435 -10.227 -28.033 1.00 90.00 134 TRP A N 1
ATOM 1043 C CA . TRP A 1 134 ? 23.033 -10.893 -29.184 1.00 90.00 134 TRP A CA 1
ATOM 1044 C C . TRP A 1 134 ? 24.558 -10.777 -29.198 1.00 90.00 134 TRP A C 1
ATOM 1046 O O . TRP A 1 134 ? 25.259 -11.775 -29.417 1.00 90.00 134 TRP A O 1
ATOM 1056 N N . LYS A 1 135 ? 25.082 -9.575 -28.939 1.00 95.44 135 LYS A N 1
ATOM 1057 C CA . LYS A 1 135 ? 26.517 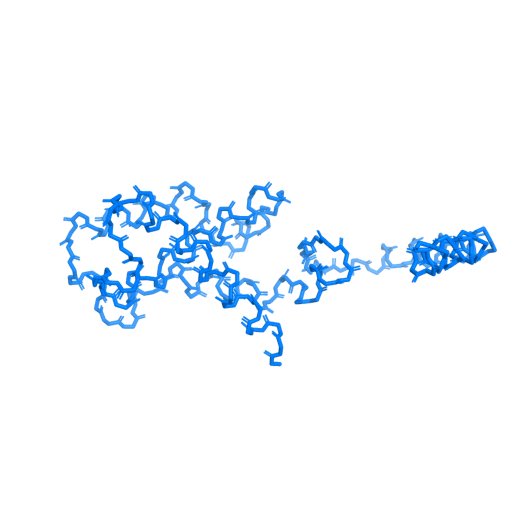-9.285 -28.886 1.00 95.44 135 LYS A CA 1
ATOM 1058 C C . LYS A 1 135 ? 27.212 -10.095 -27.794 1.00 95.44 135 LYS A C 1
ATOM 1060 O O . LYS A 1 135 ? 28.261 -10.677 -28.057 1.00 95.44 135 LYS A O 1
ATOM 1065 N N . HIS A 1 136 ? 26.590 -10.204 -26.622 1.00 91.75 136 HIS A N 1
ATOM 1066 C CA . HIS A 1 136 ? 27.159 -10.856 -25.440 1.00 91.75 136 HIS A CA 1
ATOM 1067 C C . HIS A 1 136 ? 26.672 -12.302 -25.228 1.00 91.75 136 HIS A C 1
ATOM 1069 O O . HIS A 1 136 ? 26.939 -12.906 -24.192 1.00 91.75 136 HIS A O 1
ATOM 1075 N N . ARG A 1 137 ? 25.999 -12.913 -26.215 1.00 93.06 137 ARG A N 1
ATOM 1076 C CA . ARG A 1 137 ? 25.333 -14.225 -26.061 1.00 93.06 137 ARG A CA 1
ATOM 1077 C C . ARG A 1 137 ? 26.229 -15.365 -25.567 1.00 93.06 137 ARG A C 1
ATOM 1079 O O . ARG A 1 137 ? 25.739 -16.258 -24.889 1.00 93.06 137 ARG A O 1
ATOM 1086 N N . GLN A 1 138 ? 27.517 -15.374 -25.922 1.00 91.12 138 GLN A N 1
ATOM 1087 C CA . GLN A 1 138 ? 28.438 -16.439 -25.493 1.00 91.12 138 GLN A CA 1
ATOM 1088 C C . GLN A 1 138 ? 28.923 -16.230 -24.055 1.00 91.12 138 GLN A C 1
ATOM 1090 O O . GLN A 1 138 ? 28.957 -17.183 -23.285 1.00 91.12 138 GLN A O 1
ATOM 1095 N N . GLU A 1 139 ? 29.222 -14.984 -23.685 1.00 89.69 139 GLU A N 1
ATOM 1096 C CA . GLU A 1 139 ? 29.620 -14.598 -22.326 1.00 89.69 139 GLU A CA 1
ATOM 1097 C C . GLU A 1 139 ? 28.471 -14.853 -21.343 1.00 89.69 139 GLU A C 1
ATOM 1099 O O . GLU A 1 139 ? 28.646 -15.529 -20.332 1.00 89.69 139 GLU A O 1
ATOM 1104 N N . LEU A 1 140 ? 27.257 -14.419 -21.699 1.00 85.75 140 LEU A N 1
ATOM 1105 C CA . LEU A 1 140 ? 26.052 -14.655 -20.902 1.00 85.75 140 LEU A CA 1
ATOM 1106 C C . LEU A 1 140 ? 25.747 -16.149 -20.750 1.00 85.75 140 LEU A C 1
ATOM 1108 O O . LEU A 1 140 ? 25.381 -16.596 -19.665 1.00 85.75 140 LEU A O 1
ATOM 1112 N N . LYS A 1 141 ? 25.934 -16.942 -21.813 1.00 86.19 141 LYS A N 1
ATOM 1113 C CA . LYS A 1 141 ? 25.751 -18.397 -21.752 1.00 86.19 141 LYS A CA 1
ATOM 1114 C C . LYS A 1 141 ? 26.727 -19.048 -20.774 1.00 86.19 141 LYS A C 1
ATOM 1116 O O . LYS A 1 141 ? 26.327 -19.949 -20.045 1.00 86.19 141 LYS A O 1
ATOM 1121 N N . GLN A 1 142 ? 27.978 -18.599 -20.747 1.00 86.00 142 GLN A N 1
ATOM 1122 C CA . GLN A 1 142 ? 28.971 -19.109 -19.808 1.00 86.00 142 GLN A CA 1
ATOM 1123 C C . GLN A 1 142 ? 28.611 -18.751 -18.358 1.00 86.00 142 GLN A C 1
ATOM 1125 O O . GLN A 1 142 ? 28.585 -19.638 -17.509 1.00 86.00 142 GLN A O 1
ATOM 1130 N N . MET A 1 143 ? 28.235 -17.496 -18.095 1.00 82.44 143 MET A N 1
ATOM 1131 C CA . MET A 1 143 ? 27.828 -17.044 -16.756 1.00 82.44 143 MET A CA 1
ATOM 1132 C C . MET A 1 143 ? 26.604 -17.798 -16.217 1.00 82.44 143 MET A C 1
ATOM 1134 O O . MET A 1 143 ? 26.527 -18.086 -15.025 1.00 82.44 143 MET A O 1
ATOM 1138 N N . LEU A 1 144 ? 25.642 -18.129 -17.085 1.00 77.69 144 LEU A N 1
ATOM 1139 C CA . LEU A 1 144 ? 24.455 -18.895 -16.696 1.00 77.69 144 LEU A CA 1
ATOM 1140 C C . LEU A 1 144 ? 24.804 -20.337 -16.306 1.00 77.69 144 LEU A C 1
ATOM 1142 O O . LEU A 1 144 ? 24.305 -20.821 -15.296 1.00 77.69 144 LEU A O 1
ATOM 1146 N N . VAL A 1 145 ? 25.698 -20.991 -17.053 1.00 80.06 145 VAL A N 1
ATOM 1147 C CA . VAL A 1 145 ? 26.178 -22.345 -16.724 1.00 80.06 145 VAL A CA 1
ATOM 1148 C C . VAL A 1 145 ? 26.965 -22.346 -15.411 1.00 80.06 145 VAL A C 1
ATOM 1150 O O . VAL A 1 145 ? 26.794 -23.239 -14.586 1.00 80.06 145 VAL A O 1
ATOM 1153 N N . GLU A 1 146 ? 27.815 -21.342 -15.192 1.00 76.38 146 GLU A N 1
ATOM 1154 C CA . GLU A 1 146 ? 28.582 -21.204 -13.949 1.00 76.38 146 GLU A CA 1
ATOM 1155 C C . GLU A 1 146 ? 27.665 -21.016 -12.735 1.00 76.38 146 GLU A C 1
ATOM 1157 O O . GLU A 1 146 ? 27.878 -21.673 -11.715 1.00 76.38 146 GLU A O 1
ATOM 1162 N N . LYS A 1 147 ? 26.610 -20.201 -12.872 1.00 72.38 147 LYS A N 1
ATOM 1163 C CA . LYS A 1 147 ? 25.595 -19.981 -11.835 1.00 72.38 147 LYS A CA 1
ATOM 1164 C C . LYS A 1 147 ? 24.779 -21.239 -11.514 1.00 72.38 147 LYS A C 1
ATOM 1166 O O . LYS A 1 147 ? 24.590 -21.557 -10.346 1.00 72.38 147 LYS A O 1
ATOM 1171 N N . GLU A 1 148 ? 24.328 -21.982 -12.525 1.00 71.88 148 GLU A N 1
ATOM 1172 C CA . GLU A 1 148 ? 23.579 -23.233 -12.311 1.00 71.88 148 GLU A CA 1
ATOM 1173 C C . GLU A 1 148 ? 24.408 -24.288 -11.565 1.00 71.88 148 GLU A C 1
ATOM 1175 O O . GLU A 1 148 ? 23.878 -25.016 -10.725 1.00 71.88 148 GLU A O 1
ATOM 1180 N N . ASN A 1 149 ? 25.715 -24.344 -11.832 1.00 71.44 149 ASN A N 1
ATOM 1181 C CA . ASN A 1 149 ? 26.616 -25.250 -11.125 1.00 71.44 149 ASN A CA 1
ATOM 1182 C C . ASN A 1 149 ? 26.848 -24.822 -9.666 1.00 71.44 149 ASN A C 1
ATOM 1184 O O . ASN A 1 149 ? 26.875 -25.680 -8.788 1.00 71.44 149 ASN A O 1
ATOM 1188 N N . THR A 1 150 ? 26.957 -23.518 -9.387 1.00 69.44 150 THR A N 1
ATOM 1189 C CA . THR A 1 150 ? 27.128 -23.018 -8.008 1.00 69.44 150 THR A CA 1
ATOM 1190 C C . THR A 1 150 ? 25.863 -23.218 -7.169 1.00 69.44 150 THR A C 1
ATOM 1192 O O . THR A 1 150 ? 25.940 -23.717 -6.048 1.00 69.44 150 THR A O 1
ATOM 1195 N N . ASP A 1 151 ? 24.687 -22.948 -7.740 1.00 65.56 151 ASP A N 1
ATOM 1196 C CA . ASP A 1 151 ? 23.396 -23.143 -7.065 1.00 65.56 151 ASP A CA 1
ATOM 1197 C C . ASP A 1 151 ? 23.058 -24.642 -6.847 1.00 65.56 1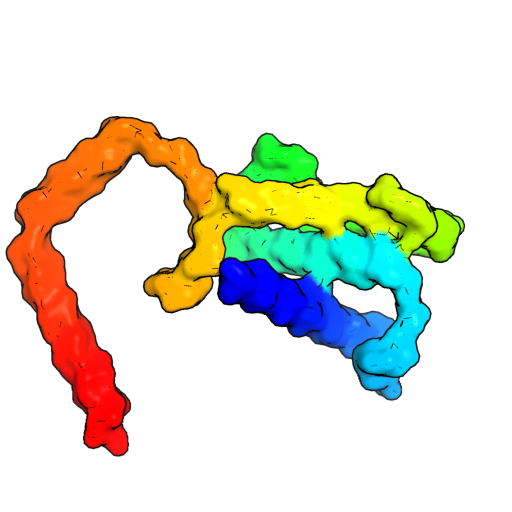51 ASP A C 1
ATOM 1199 O O . ASP A 1 151 ? 22.269 -24.999 -5.965 1.00 65.56 151 ASP A O 1
ATOM 1203 N N . GLY A 1 152 ? 23.636 -25.545 -7.652 1.00 59.22 152 GLY A N 1
ATOM 1204 C CA . GLY A 1 152 ? 23.481 -27.001 -7.534 1.00 59.22 152 GLY A CA 1
ATOM 1205 C C . GLY A 1 152 ? 24.352 -27.646 -6.446 1.00 59.22 152 GLY A C 1
ATOM 1206 O O . GLY A 1 152 ? 23.928 -28.616 -5.806 1.00 59.22 152 GLY A O 1
ATOM 1207 N N . GLU A 1 153 ? 25.543 -27.098 -6.201 1.00 54.84 153 GLU A N 1
ATOM 1208 C CA . GLU A 1 153 ? 26.465 -27.566 -5.156 1.00 54.84 153 GLU A CA 1
ATOM 1209 C C . GLU A 1 153 ? 25.996 -27.164 -3.746 1.00 54.84 153 GLU A C 1
ATOM 1211 O O . GLU A 1 153 ? 26.061 -27.983 -2.824 1.00 54.84 153 GLU A O 1
ATOM 1216 N N . GLU A 1 154 ? 25.410 -25.971 -3.583 1.00 51.84 154 GLU A N 1
ATOM 1217 C CA . GLU A 1 154 ? 24.822 -25.523 -2.306 1.00 51.84 154 GLU A CA 1
ATOM 1218 C C . GLU A 1 154 ? 23.584 -26.331 -1.878 1.00 51.84 154 GLU A C 1
ATOM 1220 O O . GLU A 1 154 ? 23.250 -26.379 -0.697 1.00 51.84 154 GLU A O 1
ATOM 1225 N N . ARG A 1 155 ? 22.900 -27.001 -2.814 1.00 49.53 155 ARG A N 1
ATOM 1226 C CA . ARG A 1 155 ? 21.737 -27.865 -2.521 1.00 49.53 155 ARG A CA 1
ATOM 1227 C C . ARG A 1 155 ? 22.099 -29.322 -2.230 1.00 49.53 155 ARG A C 1
ATOM 1229 O O . ARG A 1 155 ? 21.220 -30.089 -1.841 1.00 49.53 155 ARG A O 1
ATOM 1236 N N . SER A 1 156 ? 23.355 -29.705 -2.453 1.00 50.19 156 SER A N 1
ATOM 1237 C CA . SER A 1 156 ? 23.853 -31.079 -2.284 1.00 50.19 156 SER A CA 1
ATOM 1238 C C . SER A 1 156 ? 24.767 -31.246 -1.061 1.00 50.19 156 SER A C 1
ATOM 1240 O O . SER A 1 156 ? 25.300 -32.337 -0.851 1.00 50.19 156 SER A O 1
ATOM 1242 N N . SER A 1 157 ? 24.936 -30.181 -0.269 1.00 46.12 157 SER A N 1
ATOM 1243 C CA . SER A 1 157 ? 25.715 -30.129 0.977 1.00 46.12 157 SER A CA 1
ATOM 1244 C C . SER A 1 157 ? 24.797 -29.923 2.180 1.00 46.12 157 SER A C 1
ATOM 1246 O O . SER A 1 157 ? 25.120 -30.469 3.258 1.00 46.12 157 SER A O 1
#

Radius of gyration: 20.73 Å; chains: 1; bounding box: 50×44×54 Å

Foldseek 3Di:
DVLVVVLVVVLVVLLQVVVCVVDPPDHPVPDDAQPLLSLLSSLLSVLVVCVVQVNPVLVVVVQDHSVVSVVVSVVLVVVHRVCSDDDCSNVNNVSSVVQCVPFWDSCCCVPPVGIHGDDPDDVVNVVVVVVVCVVCVVVVVVVVVVVVVVVVVVVVD

Secondary structure (DSSP, 8-state):
-HHHHHHHHHHHHHHHHHHHHHSTTS-GGG----HHHHHHHHHHHHHHHHHHTT--HHHHTTPPPHHHHHHHHHHHHHH-GGGG-SGGGGHHHHHHHHHHHHHB-TTHHHHHSS--B-----HHHHHHHHHHHHHTHHHHHHHHHHHHHHHHHTT--